Protein AF-A0A8T3S7F7-F1 (afdb_monomer_lite)

Structure (mmCIF, N/CA/C/O backbone):
data_AF-A0A8T3S7F7-F1
#
_entry.id   AF-A0A8T3S7F7-F1
#
loop_
_atom_site.group_PDB
_atom_site.id
_atom_site.type_symbol
_atom_site.label_atom_id
_atom_site.label_alt_id
_atom_site.label_comp_id
_atom_site.label_asym_id
_atom_site.label_entity_id
_atom_site.label_seq_id
_atom_site.pdbx_PDB_ins_code
_atom_site.Cartn_x
_atom_site.Cartn_y
_atom_site.Cartn_z
_atom_site.occupancy
_atom_site.B_iso_or_equiv
_atom_site.auth_seq_id
_atom_site.auth_comp_id
_atom_site.auth_asym_id
_atom_site.auth_atom_id
_atom_site.pdbx_PDB_model_num
ATOM 1 N N . MET A 1 1 ? -23.398 9.759 -3.309 1.00 47.81 1 MET A N 1
ATOM 2 C CA . MET A 1 1 ? -23.268 10.720 -2.190 1.00 47.81 1 MET A CA 1
ATOM 3 C C . MET A 1 1 ? -21.789 10.794 -1.835 1.00 47.81 1 MET A C 1
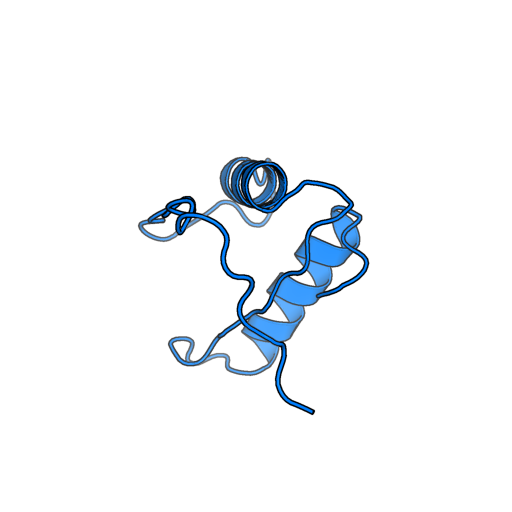ATOM 5 O O . MET A 1 1 ? -21.233 9.734 -1.573 1.00 47.81 1 MET A O 1
ATOM 9 N N . PRO A 1 2 ? -21.122 11.957 -1.898 1.00 44.31 2 PRO A N 1
ATOM 10 C CA . PRO A 1 2 ? -19.752 12.068 -1.402 1.00 44.31 2 PRO A CA 1
ATOM 11 C C . PRO A 1 2 ? -19.734 11.908 0.130 1.00 44.31 2 PRO A C 1
ATOM 13 O O . PRO A 1 2 ? -20.726 12.252 0.785 1.00 44.31 2 PRO A O 1
ATOM 16 N N . PRO A 1 3 ? -18.652 11.369 0.717 1.00 49.97 3 PRO A N 1
ATOM 17 C CA . PRO A 1 3 ? -18.547 11.227 2.163 1.00 49.97 3 PRO A CA 1
ATOM 18 C C . PRO A 1 3 ? -18.573 12.609 2.830 1.00 49.97 3 PRO A C 1
ATOM 20 O O . PRO A 1 3 ? -17.874 13.532 2.414 1.00 49.97 3 PRO A O 1
ATOM 23 N N . LYS A 1 4 ? -19.396 12.757 3.874 1.00 52.91 4 LYS A N 1
ATOM 24 C CA . LYS A 1 4 ? -19.395 13.948 4.729 1.00 52.91 4 LYS A CA 1
ATOM 25 C C . LYS A 1 4 ? -18.074 13.973 5.500 1.00 52.91 4 LYS A C 1
ATOM 27 O O . LYS A 1 4 ? -17.845 13.104 6.338 1.00 52.91 4 LYS A O 1
ATOM 32 N N . LEU A 1 5 ? -17.217 14.953 5.219 1.00 58.03 5 LEU A N 1
ATOM 33 C CA . LEU A 1 5 ? -16.037 15.243 6.035 1.00 58.03 5 LEU A CA 1
ATOM 34 C C . LEU A 1 5 ? -16.526 15.612 7.442 1.00 58.03 5 LEU A C 1
ATOM 36 O O . LEU A 1 5 ? -17.190 16.630 7.630 1.00 58.03 5 LEU A O 1
ATOM 40 N N . GLY A 1 6 ? -16.290 14.722 8.406 1.00 58.78 6 GLY A N 1
ATOM 41 C CA . GLY A 1 6 ? -16.713 14.914 9.788 1.00 58.78 6 GLY A CA 1
ATOM 42 C C . GLY A 1 6 ? -16.057 16.152 10.396 1.00 58.78 6 GLY A C 1
ATOM 43 O O . GLY A 1 6 ? -14.880 16.414 10.170 1.00 58.78 6 GLY A O 1
ATOM 44 N N . THR A 1 7 ? -16.809 16.887 11.212 1.00 61.94 7 THR A N 1
ATOM 45 C CA . THR A 1 7 ? -16.379 18.088 11.953 1.00 61.94 7 THR A CA 1
ATOM 46 C C . THR A 1 7 ? -15.439 17.775 13.127 1.00 61.94 7 THR A C 1
ATOM 48 O O . THR A 1 7 ? -15.436 18.471 14.140 1.00 61.94 7 THR A O 1
ATOM 51 N N . GLY A 1 8 ? -14.650 16.706 13.0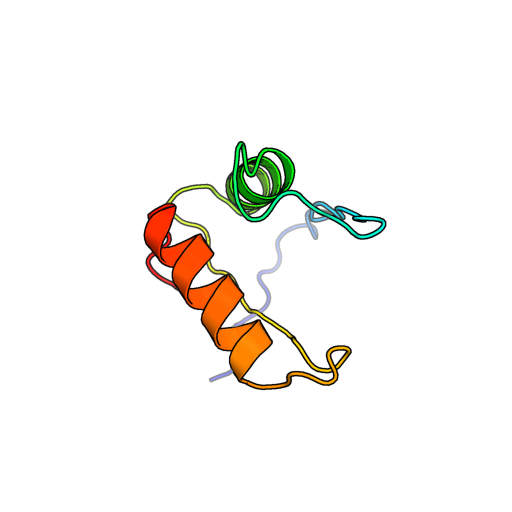24 1.00 58.22 8 GLY A N 1
ATOM 52 C CA . GLY A 1 8 ? -13.582 16.409 13.967 1.00 58.22 8 GLY A CA 1
ATOM 53 C C . GLY A 1 8 ? -12.362 17.255 13.631 1.00 58.22 8 GLY A C 1
ATOM 54 O O . GLY A 1 8 ? -12.020 17.405 12.461 1.00 58.22 8 GLY A O 1
ATOM 55 N N . GLN A 1 9 ? -11.704 17.797 14.655 1.00 58.44 9 GLN A N 1
ATOM 56 C CA . GLN A 1 9 ? -10.369 18.385 14.557 1.00 58.44 9 GLN A CA 1
ATOM 57 C C . GLN A 1 9 ? -9.519 17.499 13.636 1.00 58.44 9 GLN A C 1
ATOM 59 O O . GLN A 1 9 ? -9.383 16.307 13.920 1.00 58.44 9 GLN A O 1
ATOM 64 N N . ALA A 1 10 ? -9.058 18.037 12.500 1.00 59.38 10 ALA A N 1
ATOM 65 C CA . ALA A 1 10 ? -8.361 17.263 11.479 1.00 59.38 10 ALA A CA 1
ATOM 66 C C . ALA A 1 10 ? -7.166 16.562 12.131 1.00 59.38 10 ALA A C 1
ATOM 68 O O . ALA A 1 10 ? -6.142 17.184 12.414 1.00 59.38 10 ALA A O 1
ATOM 69 N N . ARG A 1 11 ? -7.315 15.270 12.440 1.00 64.56 11 ARG A N 1
ATOM 70 C CA . ARG A 1 11 ? -6.200 14.476 12.937 1.00 64.56 11 ARG A CA 1
ATOM 71 C C . ARG A 1 11 ? -5.222 14.382 11.785 1.00 64.56 11 ARG A C 1
ATOM 73 O O . ARG A 1 11 ? -5.559 13.832 10.739 1.00 64.56 11 ARG A O 1
ATOM 80 N N . ALA A 1 12 ? -4.036 14.951 11.972 1.00 74.94 12 ALA A N 1
ATOM 81 C CA . ALA A 1 12 ? -2.947 14.764 11.034 1.00 74.94 12 ALA A CA 1
ATOM 82 C C . ALA A 1 12 ? -2.719 13.253 10.868 1.00 74.94 12 ALA A C 1
ATOM 84 O O . ALA A 1 12 ? -2.470 12.545 11.844 1.00 74.94 12 ALA A O 1
ATOM 85 N N . GLY A 1 13 ? -2.893 12.758 9.643 1.00 84.75 13 GLY A N 1
ATOM 86 C CA . GLY A 1 13 ? -2.587 11.375 9.300 1.00 84.75 13 GLY A CA 1
ATOM 87 C C . GLY A 1 13 ? -1.078 11.132 9.294 1.00 84.75 13 GLY A C 1
ATOM 88 O O . GLY A 1 13 ? -0.277 12.066 9.298 1.00 84.75 13 GLY A O 1
ATOM 89 N N . HIS A 1 14 ? -0.681 9.864 9.263 1.00 90.94 14 HIS A N 1
ATOM 90 C CA . HIS A 1 14 ? 0.725 9.503 9.114 1.00 90.94 14 HIS A CA 1
ATOM 91 C C . HIS A 1 14 ? 1.173 9.692 7.659 1.00 90.94 14 HIS A C 1
ATOM 93 O O . HIS A 1 14 ? 0.500 9.230 6.740 1.00 90.94 14 HIS A O 1
ATOM 99 N N . LEU A 1 15 ? 2.338 10.312 7.456 1.00 91.75 15 LEU A N 1
ATOM 100 C CA . LEU A 1 15 ? 3.047 10.321 6.176 1.00 91.75 15 LEU A CA 1
ATOM 101 C C . LEU A 1 15 ? 4.261 9.397 6.284 1.00 91.75 15 LEU A C 1
ATOM 103 O O . LEU A 1 15 ? 5.131 9.611 7.127 1.00 91.75 15 LEU A O 1
ATOM 107 N N . LEU A 1 16 ? 4.322 8.380 5.426 1.00 90.44 16 LEU A N 1
ATOM 108 C CA . LEU A 1 16 ? 5.450 7.458 5.335 1.00 90.44 16 LEU A CA 1
ATOM 109 C C . LEU A 1 16 ? 6.105 7.603 3.959 1.00 90.44 16 LEU A C 1
ATOM 111 O O . LEU A 1 16 ? 5.491 7.282 2.947 1.00 90.44 16 LEU A O 1
ATOM 115 N N . ILE A 1 17 ? 7.346 8.091 3.927 1.00 90.94 17 ILE A N 1
ATOM 116 C CA . ILE A 1 17 ? 8.129 8.254 2.696 1.00 90.94 17 ILE A CA 1
ATOM 117 C C . ILE A 1 17 ? 9.059 7.048 2.552 1.00 90.94 17 ILE A C 1
ATOM 119 O O . ILE A 1 17 ? 9.819 6.734 3.466 1.00 90.94 17 ILE A O 1
ATOM 123 N N . ILE A 1 18 ? 8.996 6.375 1.403 1.00 86.25 18 ILE A N 1
ATOM 124 C CA . ILE A 1 18 ? 9.762 5.161 1.108 1.00 86.25 18 ILE A CA 1
ATOM 125 C C . ILE A 1 18 ? 10.650 5.451 -0.105 1.00 86.25 18 ILE A C 1
ATOM 127 O O . ILE A 1 18 ? 10.145 5.723 -1.188 1.00 86.25 18 ILE A O 1
ATOM 131 N N . GLY A 1 19 ? 11.973 5.398 0.070 1.00 83.56 19 GLY A N 1
ATOM 132 C CA . GLY A 1 19 ? 12.955 5.782 -0.957 1.00 83.56 19 GLY A CA 1
ATOM 133 C C . GLY A 1 19 ? 13.148 4.798 -2.123 1.00 83.56 19 GLY A C 1
ATOM 134 O O . GLY A 1 19 ? 14.052 4.998 -2.926 1.00 83.56 19 GLY A O 1
ATOM 135 N N . GLY A 1 20 ? 12.332 3.745 -2.225 1.00 72.06 20 GLY A N 1
ATOM 136 C CA . GLY A 1 20 ? 12.458 2.679 -3.227 1.00 72.06 20 GLY A CA 1
ATOM 137 C C . GLY A 1 20 ? 13.208 1.434 -2.731 1.00 72.06 20 GLY A C 1
ATOM 138 O O . GLY A 1 20 ? 13.811 1.440 -1.660 1.00 72.06 20 GLY A O 1
ATOM 139 N N . ALA A 1 21 ? 13.120 0.349 -3.513 1.00 63.12 21 ALA A N 1
ATOM 140 C CA . ALA A 1 21 ? 13.585 -1.004 -3.166 1.00 63.12 21 ALA A CA 1
ATOM 141 C C . ALA A 1 21 ? 12.999 -1.549 -1.850 1.00 63.12 21 ALA A C 1
ATOM 143 O O . ALA A 1 21 ? 13.664 -2.277 -1.109 1.00 63.12 21 ALA A O 1
ATOM 144 N N . GLU A 1 22 ? 11.741 -1.218 -1.550 1.00 60.75 22 GLU A N 1
ATOM 145 C CA . GLU A 1 22 ? 11.059 -1.823 -0.417 1.00 60.75 22 GLU A CA 1
ATOM 146 C C . GLU A 1 22 ? 10.933 -3.331 -0.638 1.00 60.75 22 GLU A C 1
ATOM 148 O O . GLU A 1 22 ? 10.587 -3.798 -1.726 1.00 60.75 22 GLU A O 1
ATOM 153 N N . ASP A 1 23 ? 11.268 -4.103 0.394 1.00 63.09 23 ASP A N 1
ATOM 154 C CA . ASP A 1 23 ? 11.292 -5.556 0.313 1.00 63.09 23 ASP A CA 1
ATOM 155 C C . ASP A 1 23 ? 9.866 -6.109 0.191 1.00 63.09 23 ASP A C 1
ATOM 157 O O . ASP A 1 23 ? 9.166 -6.332 1.181 1.00 63.09 23 ASP A O 1
ATOM 161 N N . LYS A 1 24 ? 9.429 -6.316 -1.053 1.00 61.53 24 LYS A N 1
ATOM 162 C CA . LYS A 1 24 ? 8.126 -6.902 -1.396 1.00 61.53 24 LYS A CA 1
ATOM 163 C C . LYS A 1 24 ? 8.100 -8.430 -1.205 1.00 61.53 24 LYS A C 1
ATOM 165 O O . LYS A 1 24 ? 7.021 -9.026 -1.218 1.00 61.53 24 LYS A O 1
ATOM 170 N N . LEU A 1 25 ? 9.262 -9.070 -1.012 1.00 56.75 25 LEU A N 1
ATOM 171 C CA . LEU A 1 25 ? 9.428 -10.526 -1.108 1.00 56.75 25 LEU A CA 1
ATOM 172 C C . LEU A 1 25 ? 9.758 -11.221 0.218 1.00 56.75 25 LEU A C 1
ATOM 174 O O . LEU A 1 25 ? 9.283 -12.338 0.407 1.00 56.75 25 LEU A O 1
ATOM 178 N N . ARG A 1 26 ? 10.529 -10.612 1.131 1.00 59.44 26 ARG A N 1
ATOM 179 C CA . ARG A 1 26 ? 10.867 -11.248 2.419 1.00 59.44 26 ARG A CA 1
ATOM 180 C C . ARG A 1 26 ? 10.036 -10.684 3.559 1.00 59.44 26 ARG A C 1
ATOM 182 O O . ARG A 1 26 ? 8.928 -11.147 3.803 1.00 59.44 26 ARG A O 1
ATOM 189 N N . GLN A 1 27 ? 10.561 -9.711 4.292 1.00 60.06 27 GLN A N 1
ATOM 190 C CA . GLN A 1 27 ? 10.008 -9.379 5.606 1.00 60.06 27 GLN A CA 1
ATOM 191 C C . GLN A 1 27 ? 8.897 -8.336 5.531 1.00 60.06 27 GLN A C 1
ATOM 193 O O . GLN A 1 27 ? 8.169 -8.166 6.507 1.00 60.06 27 GLN A O 1
ATOM 198 N N . ARG A 1 28 ? 8.763 -7.638 4.390 1.00 71.44 28 ARG A N 1
ATOM 199 C CA . ARG A 1 28 ? 7.704 -6.648 4.122 1.00 71.44 28 ARG A CA 1
ATOM 200 C C . ARG A 1 28 ? 7.531 -5.630 5.255 1.00 71.44 28 ARG A C 1
ATOM 202 O O . ARG A 1 28 ? 6.456 -5.062 5.409 1.00 71.44 28 ARG A O 1
ATOM 209 N N . GLN A 1 29 ? 8.585 -5.377 6.042 1.00 79.31 29 GLN A N 1
ATOM 210 C CA . GLN A 1 29 ? 8.477 -4.681 7.331 1.00 79.31 29 GLN A CA 1
ATOM 211 C C . GLN A 1 29 ? 7.844 -3.294 7.186 1.00 79.31 29 GLN A C 1
ATOM 213 O O . GLN A 1 29 ? 7.023 -2.883 8.003 1.00 79.31 29 GLN A O 1
ATOM 218 N N . ILE A 1 30 ? 8.191 -2.594 6.105 1.00 87.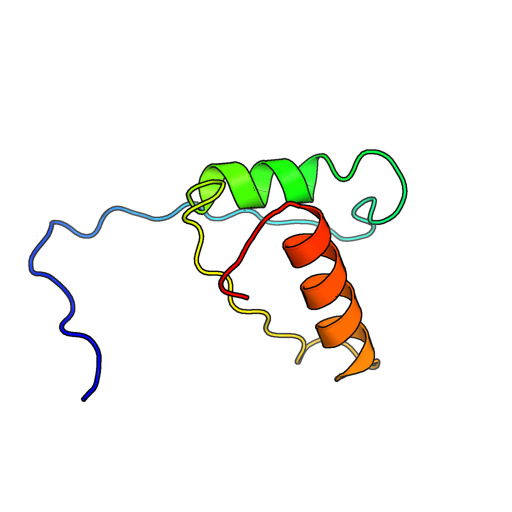50 30 ILE A N 1
ATOM 219 C CA . ILE A 1 30 ? 7.677 -1.257 5.807 1.00 87.50 30 ILE A CA 1
ATOM 220 C C . ILE A 1 30 ? 6.192 -1.311 5.415 1.00 87.50 30 ILE A C 1
ATOM 222 O O . ILE A 1 30 ? 5.419 -0.477 5.877 1.00 87.50 30 ILE A O 1
ATOM 226 N N . LEU A 1 31 ? 5.768 -2.309 4.632 1.00 89.31 31 LEU A N 1
ATOM 227 C CA . LEU A 1 31 ? 4.362 -2.483 4.246 1.00 89.31 31 LEU A CA 1
ATOM 228 C C . LEU A 1 31 ? 3.499 -2.911 5.441 1.00 89.31 31 LEU A C 1
ATOM 230 O O . LEU A 1 31 ? 2.416 -2.369 5.637 1.00 89.31 31 LEU A O 1
ATOM 234 N N . SER A 1 32 ? 4.007 -3.798 6.299 1.00 89.62 32 SER A N 1
ATOM 235 C CA . SER A 1 32 ? 3.343 -4.159 7.557 1.00 89.62 32 SER A CA 1
ATOM 236 C C . SER A 1 32 ? 3.208 -2.950 8.487 1.00 89.62 32 SER A C 1
ATOM 238 O O . SER A 1 32 ? 2.167 -2.755 9.114 1.00 89.62 32 SER A O 1
ATOM 240 N N . ARG A 1 33 ? 4.234 -2.086 8.549 1.00 91.38 33 ARG A N 1
ATOM 241 C CA . ARG A 1 33 ? 4.161 -0.826 9.300 1.00 91.38 33 ARG A CA 1
ATOM 242 C C . ARG A 1 33 ? 3.132 0.130 8.703 1.00 91.38 33 ARG A C 1
ATOM 244 O O . ARG A 1 33 ? 2.387 0.737 9.466 1.00 91.38 33 ARG A O 1
ATOM 251 N N . PHE A 1 34 ? 3.075 0.255 7.379 1.00 92.88 34 PHE A N 1
ATOM 252 C CA . PHE A 1 34 ? 2.049 1.045 6.697 1.00 92.88 34 PHE A CA 1
ATOM 253 C C . PHE A 1 34 ? 0.643 0.564 7.075 1.00 92.88 34 PHE A C 1
ATOM 255 O O . PHE A 1 34 ? -0.162 1.370 7.533 1.00 92.88 34 PHE A O 1
ATOM 262 N N . VAL A 1 35 ? 0.383 -0.745 6.993 1.00 93.12 35 VAL A N 1
ATOM 263 C CA . VAL A 1 35 ? -0.902 -1.347 7.383 1.00 93.12 35 VAL A CA 1
ATOM 264 C C . VAL A 1 35 ? -1.248 -1.042 8.842 1.00 93.12 35 VAL A C 1
ATOM 266 O O . VAL A 1 35 ? -2.357 -0.597 9.131 1.00 93.12 35 VAL A O 1
ATOM 269 N N . ALA A 1 36 ? -0.298 -1.204 9.767 1.00 93.00 36 ALA A N 1
ATOM 270 C CA . ALA A 1 36 ? -0.523 -0.893 11.179 1.00 93.00 36 ALA A CA 1
ATOM 271 C C . ALA A 1 36 ? -0.896 0.586 11.405 1.00 93.00 36 ALA A C 1
ATOM 273 O O . ALA A 1 36 ? -1.786 0.884 12.197 1.00 93.00 36 ALA A O 1
ATOM 274 N N . LEU A 1 37 ? -0.252 1.511 10.685 1.00 92.06 37 LEU A N 1
ATOM 275 C CA . LEU A 1 37 ? -0.553 2.946 10.756 1.00 92.06 37 LEU A CA 1
ATOM 276 C C . LEU A 1 37 ? -1.876 3.321 10.069 1.00 92.06 37 LEU A C 1
ATOM 278 O O . LEU A 1 37 ? -2.486 4.319 10.450 1.00 92.06 37 LEU A O 1
ATOM 282 N N . ALA A 1 38 ? -2.308 2.538 9.077 1.00 92.06 38 ALA A N 1
ATOM 283 C CA . ALA A 1 38 ? -3.546 2.739 8.325 1.00 92.06 38 ALA A CA 1
ATOM 284 C C . ALA A 1 38 ? -4.805 2.217 9.046 1.00 92.06 38 ALA A C 1
ATOM 286 O O . ALA A 1 38 ? -5.913 2.460 8.573 1.00 92.06 38 ALA A O 1
ATOM 287 N N . GLY A 1 39 ? -4.653 1.528 10.183 1.00 91.81 39 GLY A N 1
ATOM 288 C CA . GLY A 1 39 ? -5.768 0.974 10.964 1.00 91.81 39 GLY A CA 1
ATOM 289 C C . GLY A 1 39 ? -5.737 -0.546 11.140 1.00 91.81 39 GLY A C 1
ATOM 290 O O . GLY A 1 39 ? -6.677 -1.113 11.694 1.00 91.81 39 GLY A O 1
ATOM 291 N N . GLY A 1 40 ? -4.670 -1.222 10.704 1.00 91.88 40 GLY A N 1
ATOM 292 C CA . GLY A 1 40 ? -4.551 -2.674 10.815 1.00 91.88 40 GLY A CA 1
ATOM 293 C C . GLY A 1 40 ? -5.605 -3.382 9.966 1.00 91.88 40 GLY A C 1
ATOM 294 O O . GLY A 1 40 ? -5.800 -3.027 8.812 1.00 91.88 40 GLY A O 1
ATOM 295 N N . ASN A 1 41 ? -6.295 -4.368 10.540 1.00 90.38 41 ASN A N 1
ATOM 296 C CA . ASN A 1 41 ? -7.299 -5.175 9.836 1.00 90.38 41 ASN A CA 1
ATOM 297 C C . ASN A 1 41 ? -8.518 -4.367 9.345 1.00 90.38 41 ASN A C 1
ATOM 299 O O . ASN A 1 41 ? -9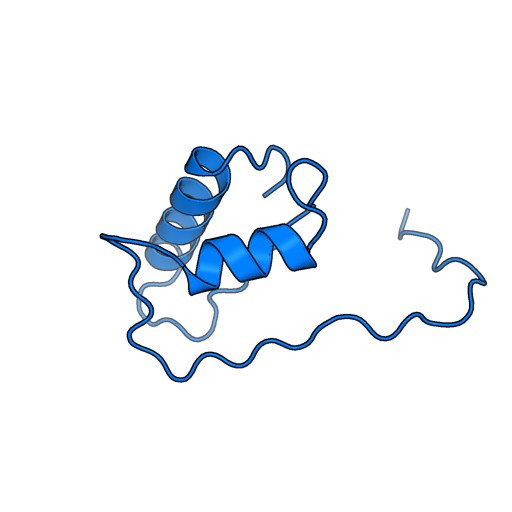.161 -4.752 8.376 1.00 90.38 41 ASN A O 1
ATOM 303 N N . GLU A 1 42 ? -8.802 -3.231 9.985 1.00 91.31 42 GLU A N 1
ATOM 304 C CA . GLU A 1 42 ? -9.896 -2.320 9.619 1.00 91.31 42 GLU A CA 1
ATOM 305 C C . GLU A 1 42 ? -9.447 -1.235 8.623 1.00 91.31 42 GLU A C 1
ATOM 307 O O . GLU A 1 42 ? -10.188 -0.289 8.342 1.00 91.31 42 GLU A O 1
ATOM 312 N N . ALA A 1 43 ? -8.210 -1.318 8.120 1.00 93.69 43 ALA A N 1
ATOM 313 C CA . ALA A 1 43 ? -7.702 -0.354 7.158 1.00 93.69 43 ALA A CA 1
ATOM 314 C C . ALA A 1 43 ?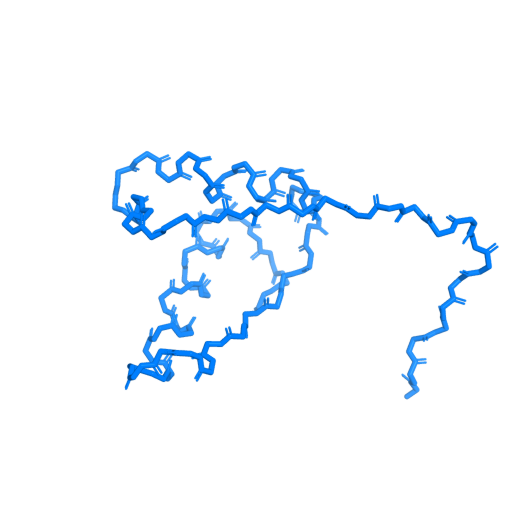 -8.487 -0.433 5.841 1.00 93.69 43 ALA A C 1
ATOM 316 O O . ALA A 1 43 ? -8.814 -1.509 5.344 1.00 93.69 43 ALA A O 1
ATOM 317 N N . ARG A 1 44 ? -8.726 0.741 5.253 1.00 94.94 44 ARG A N 1
ATOM 318 C CA . ARG A 1 44 ? -9.267 0.900 3.901 1.00 94.94 44 ARG A CA 1
ATOM 319 C C . ARG A 1 44 ? -8.178 1.525 3.051 1.00 94.94 44 ARG A C 1
ATOM 321 O O . ARG A 1 44 ? -7.794 2.672 3.298 1.00 94.94 44 ARG A O 1
ATOM 328 N N . ILE A 1 45 ? -7.626 0.760 2.121 1.00 94.56 45 ILE A N 1
ATOM 329 C CA . ILE A 1 45 ? -6.417 1.143 1.390 1.00 94.56 45 ILE A CA 1
ATOM 330 C C . ILE A 1 45 ? -6.788 1.449 -0.060 1.00 94.56 45 ILE A C 1
ATOM 332 O O . ILE A 1 45 ? -7.592 0.759 -0.663 1.00 94.56 45 ILE A O 1
ATOM 336 N N . VAL A 1 46 ? -6.190 2.493 -0.633 1.00 95.62 46 VAL A N 1
ATOM 337 C CA . VAL A 1 46 ? -6.298 2.801 -2.065 1.00 95.62 46 VAL A CA 1
ATOM 338 C C . VAL A 1 46 ? -4.898 2.810 -2.657 1.00 95.62 46 VAL A C 1
ATOM 340 O O . VAL A 1 46 ? -3.978 3.389 -2.077 1.00 95.62 46 VAL A O 1
ATOM 343 N N . ILE A 1 47 ? -4.738 2.180 -3.819 1.00 93.31 47 ILE A N 1
ATOM 344 C CA . ILE A 1 47 ? -3.468 2.114 -4.545 1.00 93.31 47 ILE A CA 1
ATOM 345 C C . ILE A 1 47 ? -3.533 3.058 -5.745 1.00 93.31 47 ILE A C 1
ATOM 347 O O . ILE A 1 47 ? -4.437 2.963 -6.572 1.00 93.31 47 ILE A O 1
ATOM 351 N N . ILE A 1 48 ? -2.549 3.951 -5.856 1.00 93.00 48 ILE A N 1
ATOM 352 C CA . ILE A 1 48 ? -2.392 4.870 -6.987 1.00 93.00 48 ILE A CA 1
ATOM 353 C C . ILE A 1 48 ? -1.040 4.578 -7.635 1.00 93.00 48 ILE A C 1
ATOM 355 O O . ILE A 1 48 ? 0.007 4.919 -7.091 1.00 93.00 48 ILE A O 1
ATOM 359 N N . SER A 1 49 ? -1.058 3.918 -8.790 1.00 90.88 49 SER A N 1
ATOM 360 C CA . SER A 1 49 ? 0.134 3.392 -9.472 1.00 90.88 49 SER A CA 1
ATOM 361 C C . SER A 1 49 ? 0.568 4.221 -10.685 1.00 90.88 49 SER A C 1
ATOM 363 O O . SER A 1 49 ? 1.385 3.765 -11.480 1.00 90.88 49 SER A O 1
ATOM 365 N N . THR A 1 50 ? 0.077 5.456 -10.822 1.00 91.38 50 THR A N 1
ATOM 366 C CA . THR A 1 50 ? 0.301 6.319 -11.999 1.00 91.38 50 THR A CA 1
ATOM 367 C C . THR A 1 50 ? 1.769 6.658 -12.278 1.00 91.38 50 THR A C 1
ATOM 369 O O . THR A 1 50 ? 2.101 7.029 -13.398 1.00 91.38 50 THR A O 1
ATOM 372 N N . ALA A 1 51 ? 2.655 6.528 -11.287 1.00 87.94 51 ALA A N 1
ATOM 373 C CA . ALA A 1 51 ? 4.096 6.725 -11.456 1.00 87.94 51 ALA A CA 1
ATOM 374 C C . ALA A 1 51 ? 4.822 5.506 -12.065 1.00 87.94 51 ALA A C 1
ATOM 376 O O . ALA A 1 51 ? 5.976 5.620 -12.472 1.00 87.94 51 ALA A O 1
ATOM 377 N N . SER A 1 52 ? 4.181 4.334 -12.097 1.00 85.62 52 SER A N 1
ATOM 378 C CA . SER A 1 52 ? 4.774 3.094 -12.602 1.00 85.62 52 SER A CA 1
ATOM 379 C C . SER A 1 52 ? 4.587 2.960 -14.112 1.00 85.62 52 SER A C 1
ATOM 381 O O . SER A 1 52 ? 3.475 3.091 -14.616 1.00 85.62 52 SER A O 1
ATOM 383 N N . SER A 1 53 ? 5.645 2.582 -14.833 1.00 87.06 53 SER A N 1
ATOM 384 C CA . SER A 1 53 ? 5.548 2.178 -16.245 1.00 87.06 53 SER A CA 1
ATOM 385 C C . SER A 1 53 ? 4.862 0.820 -16.444 1.00 87.06 53 SER A C 1
ATOM 387 O O . SER A 1 53 ? 4.457 0.505 -17.558 1.00 87.06 53 SER A O 1
ATOM 389 N N . LEU A 1 54 ? 4.717 0.029 -15.374 1.00 83.75 54 LEU A N 1
ATOM 390 C CA . LEU A 1 54 ? 4.042 -1.275 -15.376 1.00 83.75 54 LEU A CA 1
ATOM 391 C C . LEU A 1 54 ? 2.521 -1.166 -15.154 1.00 83.75 54 LEU A C 1
ATOM 393 O O . LEU A 1 54 ? 1.831 -2.181 -15.159 1.00 83.75 54 LEU A O 1
ATOM 397 N N . GLY A 1 55 ? 1.997 0.046 -14.926 1.00 85.38 55 GLY A N 1
ATOM 398 C CA . GLY A 1 55 ? 0.560 0.326 -14.839 1.00 85.38 55 GLY A CA 1
ATOM 399 C C . GLY A 1 55 ? -0.217 -0.649 -13.945 1.00 85.38 55 GLY A C 1
ATOM 400 O O . GLY A 1 55 ? 0.060 -0.773 -12.747 1.00 85.38 55 GLY A O 1
ATOM 401 N N . ASP A 1 56 ? -1.179 -1.351 -14.547 1.00 89.38 56 ASP A N 1
ATOM 402 C CA . ASP A 1 56 ? -2.092 -2.280 -13.872 1.00 89.38 56 ASP A CA 1
ATOM 403 C C . ASP A 1 56 ? -1.378 -3.431 -13.160 1.00 89.38 56 ASP A C 1
ATOM 405 O O . ASP A 1 56 ? -1.830 -3.860 -12.098 1.00 89.38 56 ASP A O 1
ATOM 409 N N . GLU A 1 57 ? -0.241 -3.905 -13.669 1.00 89.94 57 GLU A N 1
ATOM 410 C CA . GLU A 1 57 ? 0.517 -4.985 -13.028 1.00 89.94 57 GLU A CA 1
ATOM 411 C C . GLU A 1 57 ? 1.046 -4.553 -11.657 1.00 89.94 57 GLU A C 1
ATOM 413 O O . GLU A 1 57 ? 0.969 -5.307 -10.682 1.00 89.94 57 GLU A O 1
ATOM 418 N N . ALA A 1 58 ? 1.519 -3.306 -11.549 1.00 88.75 58 ALA A N 1
ATOM 419 C CA . ALA A 1 58 ? 1.948 -2.744 -10.272 1.00 88.75 58 ALA A CA 1
ATOM 420 C C . ALA A 1 58 ? 0.764 -2.626 -9.304 1.00 88.75 58 ALA A C 1
ATOM 422 O O . ALA A 1 58 ? 0.895 -2.968 -8.127 1.00 88.75 58 ALA A O 1
ATOM 423 N N . THR A 1 59 ? -0.404 -2.208 -9.796 1.00 92.44 59 THR A N 1
ATOM 424 C CA . THR A 1 59 ? -1.640 -2.178 -9.002 1.00 92.44 59 THR A CA 1
ATOM 425 C C . THR A 1 59 ? -1.987 -3.568 -8.469 1.00 92.44 59 THR A C 1
ATOM 427 O O . THR A 1 59 ? -2.178 -3.734 -7.264 1.00 92.44 59 THR A O 1
ATOM 430 N N . GLN A 1 60 ? -2.017 -4.583 -9.339 1.00 93.81 60 GLN A N 1
ATOM 431 C CA . GLN A 1 60 ? -2.367 -5.957 -8.964 1.00 93.81 60 GLN A CA 1
ATOM 432 C C . GLN A 1 60 ? -1.383 -6.567 -7.964 1.00 93.81 60 GLN A C 1
AT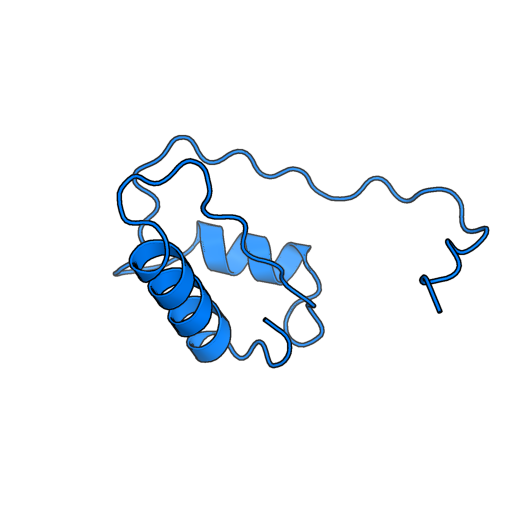OM 434 O O . GLN A 1 60 ? -1.798 -7.302 -7.061 1.00 93.81 60 GLN A O 1
ATOM 439 N N . LEU A 1 61 ? -0.095 -6.230 -8.075 1.00 90.62 61 LEU A N 1
ATOM 440 C CA . LEU A 1 61 ? 0.921 -6.642 -7.111 1.00 90.62 61 LEU A CA 1
ATOM 441 C C . LEU A 1 61 ? 0.590 -6.131 -5.701 1.00 90.62 61 LEU A C 1
ATOM 443 O O . LEU A 1 61 ? 0.543 -6.926 -4.762 1.00 90.62 61 LEU A O 1
ATOM 447 N N . TYR A 1 62 ? 0.324 -4.830 -5.542 1.00 91.12 62 TYR A N 1
ATOM 448 C CA . TYR A 1 62 ? -0.009 -4.265 -4.229 1.00 91.12 62 TYR A CA 1
ATOM 449 C C . TYR A 1 62 ? -1.375 -4.739 -3.716 1.00 91.12 62 TYR A C 1
ATOM 451 O O . TYR A 1 62 ? -1.483 -5.050 -2.531 1.00 91.12 62 TYR A O 1
ATOM 459 N N . LEU A 1 63 ? -2.383 -4.877 -4.589 1.00 93.81 63 LEU A N 1
ATOM 460 C CA . LEU A 1 63 ? -3.687 -5.449 -4.224 1.00 93.81 63 LEU A CA 1
ATOM 461 C C . LEU A 1 63 ? -3.514 -6.844 -3.615 1.00 93.81 63 LEU A C 1
ATOM 463 O O . LEU A 1 63 ? -4.018 -7.133 -2.530 1.00 93.81 63 LEU A O 1
ATOM 467 N N . SER A 1 64 ? -2.754 -7.701 -4.297 1.00 93.12 64 SER A N 1
ATOM 468 C CA . SER A 1 64 ? -2.483 -9.065 -3.842 1.00 93.12 64 SER A CA 1
ATOM 469 C C . SER A 1 64 ? -1.711 -9.075 -2.523 1.00 93.12 64 SER A C 1
ATOM 471 O O . SER A 1 64 ? -2.057 -9.834 -1.618 1.00 93.12 64 SER A O 1
ATOM 473 N N . LEU A 1 65 ? -0.700 -8.211 -2.381 1.00 91.75 65 LEU A N 1
ATOM 474 C CA . LEU A 1 65 ? 0.092 -8.098 -1.154 1.00 91.75 65 LEU A CA 1
ATOM 475 C C . LEU A 1 65 ? -0.758 -7.674 0.049 1.00 91.75 65 LEU A C 1
ATOM 477 O O . LEU A 1 65 ? -0.663 -8.309 1.097 1.00 91.75 65 LEU A O 1
ATOM 481 N N . PHE A 1 66 ? -1.601 -6.646 -0.081 1.00 93.06 66 PHE A N 1
ATOM 482 C CA . PHE A 1 66 ? -2.433 -6.184 1.035 1.00 93.06 66 PHE A CA 1
ATOM 483 C C . PHE A 1 66 ? -3.542 -7.179 1.391 1.00 93.06 66 PHE A C 1
ATOM 485 O O . PHE A 1 66 ? -3.787 -7.410 2.575 1.00 93.06 66 PHE A O 1
ATOM 492 N N . ARG A 1 67 ? -4.133 -7.863 0.403 1.00 93.06 67 ARG A N 1
ATOM 493 C CA . ARG A 1 67 ? -5.078 -8.965 0.663 1.00 93.06 67 ARG A CA 1
ATOM 494 C C . ARG A 1 67 ? -4.415 -10.125 1.402 1.00 93.06 67 ARG A C 1
ATOM 496 O O . ARG A 1 67 ? -4.981 -10.640 2.360 1.00 93.06 67 ARG A O 1
ATOM 503 N N . GLN A 1 68 ? -3.187 -10.497 1.027 1.00 91.88 68 GLN A N 1
ATOM 504 C CA . GLN A 1 68 ? -2.397 -11.500 1.760 1.00 91.88 68 GLN A CA 1
ATOM 505 C C . GLN A 1 68 ? -2.060 -11.069 3.197 1.00 91.88 68 GLN A C 1
ATOM 507 O O . GLN A 1 68 ? -1.794 -11.925 4.036 1.00 91.88 68 GLN A O 1
ATOM 512 N N . MET A 1 69 ? -2.072 -9.765 3.490 1.00 90.50 69 MET A N 1
ATOM 513 C CA . MET A 1 69 ? -1.902 -9.215 4.841 1.00 90.50 69 MET A CA 1
ATOM 514 C C . MET A 1 69 ? -3.219 -9.114 5.631 1.00 90.50 69 MET A C 1
ATOM 516 O O . MET A 1 69 ? -3.201 -8.612 6.751 1.00 90.50 69 MET A O 1
ATOM 520 N N . GLY A 1 70 ? -4.340 -9.596 5.081 1.00 91.88 70 GLY A N 1
ATOM 521 C CA . GLY A 1 70 ? -5.640 -9.635 5.759 1.00 91.88 70 GLY A CA 1
ATOM 522 C C . GLY A 1 70 ? -6.528 -8.413 5.529 1.00 91.88 70 GLY A C 1
ATOM 523 O O . GLY A 1 70 ? -7.589 -8.319 6.136 1.00 91.88 70 GLY A O 1
ATOM 524 N N . ILE A 1 71 ? -6.142 -7.486 4.647 1.00 95.38 71 ILE A N 1
ATOM 525 C CA . ILE A 1 71 ? -6.943 -6.285 4.383 1.00 95.38 71 ILE A CA 1
ATOM 526 C C . ILE A 1 71 ? -8.090 -6.613 3.434 1.00 95.38 71 ILE A C 1
ATOM 528 O O . ILE A 1 71 ? -7.869 -7.037 2.298 1.00 95.38 71 ILE A O 1
ATOM 532 N N . ALA A 1 72 ? -9.316 -6.410 3.917 1.00 90.25 72 ALA A N 1
ATOM 533 C CA . ALA A 1 72 ? -10.533 -6.731 3.180 1.00 90.25 72 ALA A CA 1
ATOM 534 C C . ALA A 1 72 ? -10.941 -5.639 2.174 1.00 90.25 72 ALA A C 1
ATOM 536 O O . ALA A 1 72 ? -11.491 -5.969 1.125 1.00 90.25 72 ALA A O 1
ATOM 537 N N . ASP A 1 73 ? -10.671 -4.364 2.478 1.00 94.44 73 ASP A N 1
ATOM 538 C CA . ASP A 1 73 ? -11.029 -3.221 1.627 1.00 94.44 73 ASP A CA 1
ATOM 539 C C . ASP A 1 73 ? -9.769 -2.586 1.016 1.00 94.44 73 ASP A C 1
ATOM 541 O O . ASP A 1 73 ? -9.106 -1.744 1.637 1.00 94.44 73 ASP A O 1
ATOM 545 N N . VAL A 1 74 ? -9.413 -3.064 -0.184 1.00 91.69 74 VAL A N 1
ATOM 546 C CA . VAL A 1 74 ? -8.299 -2.576 -1.012 1.00 91.69 74 VAL A CA 1
ATOM 547 C C . VAL A 1 74 ? -8.598 -2.651 -2.504 1.00 91.69 74 VAL A C 1
ATOM 549 O O . VAL A 1 74 ? -9.146 -3.695 -2.958 1.00 91.69 74 VAL A O 1
#

Foldseek 3Di:
DPDDPDPPDPDDADDDDDPDPQCLDPDSVSVCVVCVSQPNLAHADDDDCVVDPVPVVVVVSVVVSVVVSNHPHD

Radius of gyration: 14.02 Å; chains: 1; bounding box: 37×30×31 Å

Sequence (74 aa):
MPPKLGTGQARAGHLLIIGGAEDKLRQRQILSRFVALAGGNEARIVIISTASSLGDEATQLYLSLFRQMGIADV

Secondary structure (DSSP, 8-state):
------SS--PPPP-----S---TTTT-HHHHHHHHHHTGGG-B-----TT-TTTHHHHHHHHHHHHHTT-SB-

pLDDT: mean 81.97, std 14.7, range [44.31, 95.62]